Protein AF-S0FZP4-F1 (afdb_monomer_lite)

pLDDT: mean 77.44, std 16.76, range [51.28, 96.88]

Organism: NCBI:txid1286635

Sequence (66 aa):
MTKIGRNQPCPCGSGEKYKKCCLNKPKSDSLPEKKRDELDVLKGLEGENDLIDRLNELKKERENYA

Secondary structure (DSSP, 8-state):
-----TTSBPTTS-SSBGGGTTTTSPPGGGS-TTHHHHHHHHH------HHHHHHHHHHHHHHHT-

Radius of gyration: 25.16 Å; chains: 1; bounding box: 50×30×63 Å

Structure (mmCIF, N/CA/C/O backbone):
data_AF-S0FZP4-F1
#
_entry.id   AF-S0FZP4-F1
#
loop_
_atom_site.group_PDB
_atom_site.id
_atom_site.type_symbol
_atom_site.label_atom_id
_atom_site.label_alt_id
_atom_site.label_comp_id
_atom_site.label_asym_id
_atom_site.label_entity_id
_atom_site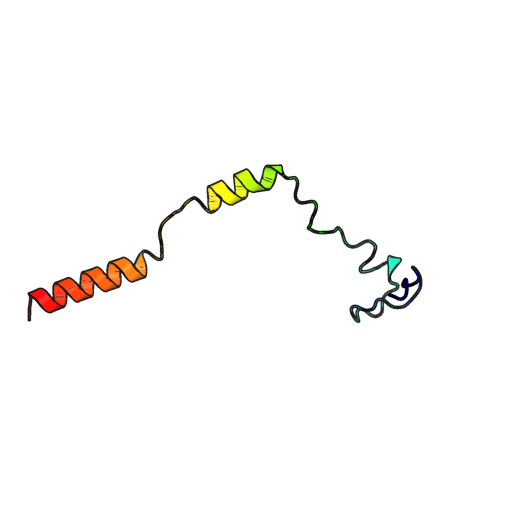.label_seq_id
_atom_site.pdbx_PDB_ins_code
_atom_site.Cartn_x
_atom_site.Cartn_y
_atom_site.Cartn_z
_atom_site.occupancy
_atom_site.B_iso_or_equiv
_atom_site.auth_seq_id
_atom_site.auth_comp_id
_atom_site.auth_asym_id
_atom_site.auth_atom_id
_atom_site.pdbx_PDB_model_num
ATOM 1 N N . MET A 1 1 ? -24.062 -5.608 -0.959 1.00 58.84 1 MET A N 1
ATOM 2 C CA . MET A 1 1 ? -22.709 -5.528 -0.363 1.00 58.84 1 MET A CA 1
ATOM 3 C C . MET A 1 1 ? -22.829 -5.477 1.149 1.00 58.84 1 MET A C 1
ATOM 5 O O . MET A 1 1 ? -23.336 -4.501 1.689 1.00 58.84 1 MET A O 1
ATOM 9 N N . THR A 1 2 ? -22.421 -6.542 1.829 1.00 73.69 2 THR A N 1
ATOM 10 C CA . THR A 1 2 ? -22.425 -6.638 3.291 1.00 73.69 2 THR A CA 1
ATOM 11 C C . THR A 1 2 ? -21.396 -5.653 3.849 1.00 73.69 2 THR A C 1
ATOM 13 O O . THR A 1 2 ? -20.209 -5.764 3.550 1.00 73.69 2 THR A O 1
ATOM 16 N N . LYS A 1 3 ? -21.826 -4.651 4.625 1.00 82.56 3 LYS A N 1
ATOM 17 C CA . LYS A 1 3 ? -20.893 -3.760 5.331 1.00 82.56 3 LYS A CA 1
ATOM 18 C C . LYS A 1 3 ? -20.116 -4.593 6.349 1.00 82.56 3 LYS A C 1
ATOM 20 O O . LYS A 1 3 ? -20.701 -5.110 7.297 1.00 82.56 3 LYS A O 1
ATOM 25 N N . ILE A 1 4 ? -18.808 -4.721 6.159 1.00 89.88 4 ILE A N 1
ATOM 26 C CA . ILE A 1 4 ? -17.951 -5.422 7.111 1.00 89.88 4 ILE A CA 1
ATOM 27 C C . ILE A 1 4 ? -17.804 -4.616 8.409 1.00 89.88 4 ILE A C 1
ATOM 29 O O . ILE A 1 4 ? -17.549 -3.410 8.399 1.00 89.88 4 ILE A O 1
ATOM 33 N N . GLY A 1 5 ? -17.978 -5.281 9.551 1.00 95.62 5 GLY A N 1
ATOM 34 C CA . GLY A 1 5 ? -17.823 -4.653 10.861 1.00 95.62 5 GLY A CA 1
ATOM 35 C C . GLY A 1 5 ? -16.357 -4.347 11.185 1.00 95.62 5 GLY A C 1
ATOM 36 O O . GLY A 1 5 ? -15.475 -5.168 10.960 1.00 95.62 5 GLY A O 1
ATOM 37 N N . ARG A 1 6 ? -16.080 -3.194 11.812 1.00 96.19 6 ARG A N 1
ATOM 38 C CA . ARG A 1 6 ? -14.714 -2.741 12.177 1.00 96.19 6 ARG A CA 1
ATOM 39 C C . ARG A 1 6 ? -13.904 -3.761 12.997 1.00 96.19 6 ARG A C 1
ATOM 41 O O . ARG A 1 6 ? -12.681 -3.782 12.909 1.00 96.19 6 ARG A O 1
ATOM 48 N N . ASN A 1 7 ? -14.562 -4.581 13.814 1.00 96.44 7 ASN A N 1
ATOM 49 C CA . ASN A 1 7 ? -13.909 -5.577 14.673 1.00 96.44 7 ASN A CA 1
ATOM 50 C C . ASN A 1 7 ? -13.868 -6.997 14.076 1.00 96.44 7 ASN A C 1
ATOM 52 O O . ASN A 1 7 ? -13.295 -7.872 14.719 1.00 96.44 7 ASN A O 1
ATOM 56 N N . GLN A 1 8 ? -14.467 -7.227 12.904 1.00 96.69 8 GLN A N 1
ATOM 57 C CA . GLN A 1 8 ? -14.469 -8.530 12.225 1.00 96.69 8 GLN A CA 1
ATOM 58 C C . GLN A 1 8 ? -13.086 -8.853 11.637 1.00 96.69 8 GLN A C 1
ATOM 60 O O . GLN A 1 8 ? -12.312 -7.915 11.410 1.00 96.69 8 GLN A O 1
ATOM 65 N N . PRO A 1 9 ? -12.756 -10.137 11.395 1.00 96.62 9 PRO A N 1
ATOM 66 C CA . PRO A 1 9 ? -11.540 -10.510 10.677 1.00 96.62 9 PRO A CA 1
ATOM 67 C C . PRO A 1 9 ? -11.492 -9.842 9.299 1.00 96.62 9 PRO A C 1
ATOM 69 O O . PRO A 1 9 ? -12.511 -9.672 8.630 1.00 96.62 9 PRO A O 1
ATOM 72 N N . CYS A 1 10 ? -10.300 -9.413 8.896 1.00 96.25 10 CYS A N 1
ATOM 73 C CA . CYS A 1 10 ? -10.095 -8.688 7.654 1.00 96.25 10 CYS A CA 1
ATOM 74 C C . CYS A 1 10 ? -10.236 -9.633 6.442 1.00 96.25 10 CYS A C 1
ATOM 76 O O . CYS A 1 10 ? -9.595 -10.685 6.421 1.00 96.25 10 CYS A O 1
ATOM 78 N N . PRO A 1 11 ? -10.998 -9.260 5.396 1.00 94.50 11 PRO A N 1
ATOM 79 C CA . PRO A 1 11 ? -11.282 -10.137 4.261 1.00 94.50 11 PRO A CA 1
ATOM 80 C C . PRO A 1 11 ? -10.085 -10.275 3.311 1.00 94.50 11 PRO A C 1
ATOM 82 O O . PRO A 1 11 ? -10.149 -11.050 2.367 1.00 94.50 11 PRO A O 1
ATOM 85 N N . CYS A 1 12 ? -8.984 -9.553 3.556 1.00 94.56 12 CYS A N 1
ATOM 86 C CA . CYS A 1 12 ? -7.722 -9.735 2.838 1.00 94.56 12 CYS A CA 1
ATOM 87 C C . CYS A 1 12 ? -6.922 -10.964 3.305 1.00 94.56 12 CYS A C 1
ATOM 89 O O . CYS A 1 12 ? -5.857 -11.225 2.755 1.00 94.56 12 CYS A O 1
ATOM 91 N N . GLY A 1 13 ? -7.390 -11.682 4.333 1.00 93.88 13 GLY A N 1
ATOM 92 C CA . GLY A 1 13 ? -6.725 -12.885 4.836 1.00 93.88 13 GLY A CA 1
ATOM 93 C C . GLY A 1 13 ? -5.575 -12.630 5.814 1.00 93.88 13 GLY A C 1
ATOM 94 O O . GLY A 1 13 ? -4.875 -13.570 6.167 1.00 93.88 13 GLY A O 1
ATOM 95 N N . SER A 1 14 ? -5.384 -11.400 6.306 1.00 95.06 14 SER A N 1
ATOM 96 C CA . SER A 1 14 ? -4.297 -11.096 7.254 1.00 95.06 14 SER A CA 1
ATOM 97 C C . SER A 1 14 ? -4.484 -11.694 8.654 1.00 95.06 14 SER A C 1
ATOM 99 O O . SER A 1 14 ? -3.561 -11.662 9.461 1.00 95.06 14 SER A O 1
ATOM 101 N N . GLY A 1 15 ? -5.690 -12.168 8.987 1.00 94.31 15 GLY A N 1
ATOM 102 C CA . GLY A 1 15 ? -6.049 -12.615 10.340 1.00 94.31 15 GLY A CA 1
ATOM 103 C C . GLY A 1 15 ? -6.275 -11.477 11.348 1.00 94.31 15 GLY A C 1
ATOM 104 O O . GLY A 1 15 ? -6.733 -11.715 12.464 1.00 94.31 15 GLY A O 1
ATOM 105 N N . GLU A 1 16 ? -6.022 -10.224 10.969 1.00 95.88 16 GLU A N 1
ATOM 106 C CA . GLU A 1 16 ? -6.230 -9.062 11.833 1.00 95.88 16 GLU A CA 1
ATOM 107 C C . GLU A 1 16 ? -7.682 -8.558 11.808 1.00 95.88 16 GLU A C 1
ATOM 109 O O . GLU A 1 16 ? -8.449 -8.836 10.887 1.00 95.88 16 GLU A O 1
ATOM 114 N N . LYS A 1 17 ? -8.070 -7.733 12.791 1.00 96.88 17 LYS A N 1
ATOM 115 C CA . LYS A 1 17 ? -9.362 -7.019 12.760 1.00 96.88 17 LYS A CA 1
ATOM 116 C C . LYS A 1 17 ? -9.373 -6.006 11.612 1.00 96.88 17 LYS A C 1
ATOM 118 O O . LYS A 1 17 ? -8.402 -5.271 11.450 1.00 96.88 17 LYS A O 1
ATOM 123 N N . TYR A 1 18 ? -10.495 -5.859 10.906 1.00 95.94 18 TYR A N 1
ATOM 124 C CA . TYR A 1 18 ? -10.637 -4.943 9.765 1.00 95.94 18 TYR A CA 1
ATOM 125 C C . TYR A 1 18 ? -10.158 -3.514 10.080 1.00 95.94 18 TYR A C 1
ATOM 127 O O . TYR A 1 18 ? -9.428 -2.917 9.290 1.00 95.94 18 TYR A O 1
ATOM 135 N N . LYS A 1 19 ? -10.463 -2.998 11.282 1.00 95.44 19 LYS A N 1
ATOM 136 C CA . LYS A 1 19 ? -10.005 -1.678 11.750 1.00 95.44 19 LYS A CA 1
ATOM 137 C C . LYS A 1 19 ? -8.495 -1.526 11.924 1.00 95.44 19 LYS A C 1
ATOM 139 O O . LYS A 1 19 ? -8.021 -0.404 11.919 1.00 95.44 19 LYS A O 1
ATOM 144 N N . LYS A 1 20 ? -7.766 -2.618 12.157 1.00 95.38 20 LYS A N 1
ATOM 145 C CA . LYS A 1 20 ? -6.305 -2.618 12.325 1.00 95.38 20 LYS A CA 1
ATOM 146 C C . LYS A 1 20 ? -5.566 -2.923 11.020 1.00 95.38 20 LYS A C 1
ATOM 148 O O . LYS A 1 20 ? -4.365 -2.725 10.963 1.00 95.38 20 LYS A O 1
ATOM 153 N N . CYS A 1 21 ? -6.291 -3.357 9.992 1.00 94.81 21 CYS A N 1
ATOM 154 C CA . CYS A 1 21 ? -5.744 -3.737 8.701 1.00 94.81 21 CYS A CA 1
ATOM 155 C C . CYS A 1 21 ? -6.254 -2.775 7.612 1.00 94.81 21 CYS A C 1
ATOM 157 O O . CYS A 1 21 ? -5.967 -1.579 7.655 1.00 94.81 21 CYS A O 1
ATOM 159 N N . CYS A 1 22 ? -7.053 -3.258 6.657 1.00 93.44 22 CYS A N 1
ATOM 160 C CA . CYS A 1 22 ? -7.468 -2.507 5.468 1.00 93.44 22 CYS A CA 1
ATOM 161 C C . CYS A 1 22 ? -8.211 -1.188 5.734 1.00 93.44 22 CYS A C 1
A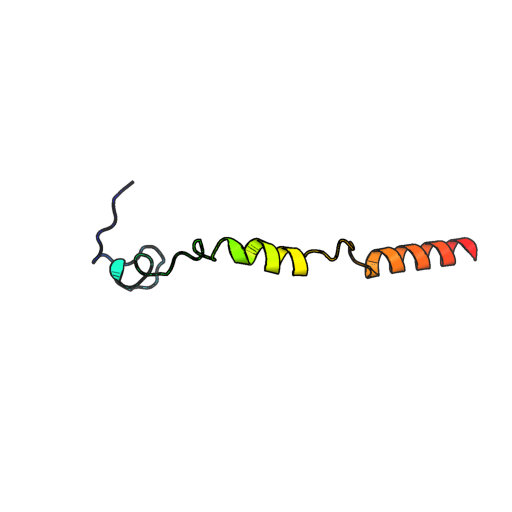TOM 163 O O . CYS A 1 22 ? -8.192 -0.326 4.864 1.00 93.44 22 CYS A O 1
ATOM 165 N N . LEU A 1 23 ? -8.865 -1.007 6.887 1.00 92.44 23 LEU A N 1
ATOM 166 C CA . LEU A 1 23 ? -9.583 0.241 7.178 1.00 92.44 23 LEU A CA 1
ATOM 167 C C . LEU A 1 23 ? -8.648 1.417 7.495 1.00 92.44 23 LEU A C 1
ATOM 169 O O . LEU A 1 23 ? -8.967 2.550 7.152 1.00 92.44 23 LEU A O 1
ATOM 173 N N . ASN A 1 24 ? -7.531 1.144 8.173 1.00 88.56 24 ASN A N 1
ATOM 174 C CA . ASN A 1 24 ? -6.543 2.151 8.571 1.00 88.56 24 ASN A CA 1
ATOM 175 C C . ASN A 1 24 ? -5.333 2.178 7.634 1.00 88.56 24 ASN A C 1
ATOM 177 O O . ASN A 1 24 ? -4.438 3.002 7.820 1.00 88.56 24 ASN A O 1
ATOM 181 N N . LYS A 1 25 ? -5.275 1.277 6.645 1.00 82.94 25 LYS A N 1
ATOM 182 C CA . LYS A 1 25 ? -4.224 1.313 5.636 1.00 82.94 25 LYS A CA 1
ATOM 183 C C . LYS A 1 25 ? -4.354 2.650 4.898 1.00 82.94 25 LYS A C 1
ATOM 185 O O . LYS A 1 25 ? -5.444 2.924 4.385 1.00 82.94 25 LYS A O 1
ATOM 190 N N . PRO A 1 26 ? -3.306 3.496 4.876 1.00 73.88 26 PRO A N 1
ATOM 191 C CA . PRO A 1 26 ? -3.358 4.733 4.117 1.00 73.88 26 PRO A CA 1
ATOM 192 C C . PRO A 1 26 ? -3.688 4.343 2.682 1.00 73.88 26 PRO A C 1
ATOM 194 O O . PRO A 1 26 ? -2.989 3.523 2.082 1.00 73.88 26 PRO A O 1
ATOM 197 N N . LYS A 1 27 ? -4.810 4.848 2.163 1.00 65.19 27 LYS A N 1
ATOM 198 C CA . LYS A 1 27 ? -5.111 4.677 0.749 1.00 65.19 27 LYS A CA 1
ATOM 199 C C . LYS A 1 27 ? -3.962 5.345 0.011 1.00 65.19 27 LYS A C 1
ATOM 201 O O . LYS A 1 27 ? -3.732 6.538 0.176 1.00 65.19 27 LYS A O 1
ATOM 206 N N . SER A 1 28 ? -3.239 4.574 -0.787 1.00 60.44 28 SER A N 1
ATOM 207 C CA . SER A 1 28 ? -2.200 5.085 -1.684 1.00 60.44 28 SER A CA 1
ATOM 208 C C . SER A 1 28 ? -2.742 6.087 -2.713 1.00 60.44 28 SER A C 1
ATOM 210 O O . SER A 1 28 ? -1.968 6.661 -3.467 1.00 60.44 28 SER A O 1
ATOM 212 N N . ASP A 1 29 ? -4.052 6.339 -2.708 1.00 56.44 29 ASP A N 1
ATOM 213 C CA . ASP A 1 29 ? -4.736 7.330 -3.534 1.00 56.44 29 ASP A CA 1
ATOM 214 C C . ASP A 1 29 ? -4.539 8.775 -3.052 1.00 56.44 29 ASP A C 1
ATOM 216 O O . ASP A 1 29 ? -4.933 9.704 -3.747 1.00 56.44 29 ASP A O 1
ATOM 220 N N . SER A 1 30 ? -3.909 8.994 -1.894 1.00 52.81 3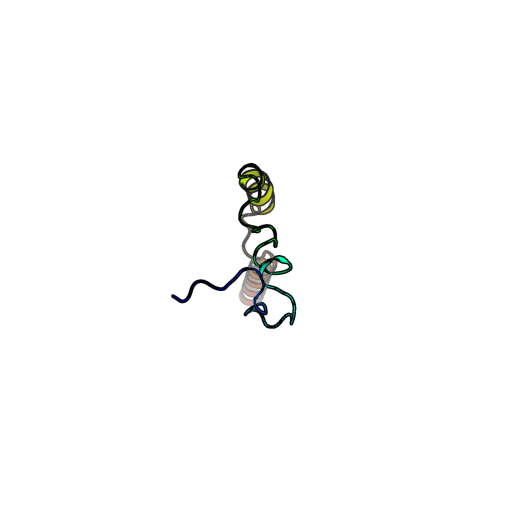0 SER A N 1
ATOM 221 C CA . SER A 1 30 ? -3.442 10.319 -1.473 1.00 52.81 30 SER A CA 1
ATOM 222 C C . SER A 1 30 ? -1.931 10.465 -1.658 1.00 52.81 30 SER A C 1
ATOM 224 O O . SER A 1 30 ? -1.229 10.941 -0.765 1.00 52.81 30 SER A O 1
ATOM 226 N N . LEU A 1 31 ? -1.404 10.060 -2.818 1.00 55.72 31 LEU A N 1
ATOM 227 C CA . LEU A 1 31 ? -0.238 10.771 -3.336 1.00 55.72 31 LEU A CA 1
ATOM 228 C C . LEU A 1 31 ? -0.703 12.220 -3.550 1.00 55.72 31 LEU A C 1
ATOM 230 O O . LEU A 1 31 ? -1.716 12.415 -4.225 1.00 55.72 31 LEU A O 1
ATOM 234 N N . PRO A 1 32 ? -0.052 13.231 -2.946 1.00 51.38 32 PRO A N 1
ATOM 235 C CA . PRO A 1 32 ? -0.405 14.616 -3.227 1.00 51.38 32 PRO A CA 1
ATOM 236 C C . PRO A 1 32 ? -0.366 14.808 -4.745 1.00 51.38 32 PRO A C 1
ATOM 238 O O . PRO A 1 32 ? 0.600 14.383 -5.378 1.00 51.38 32 PRO A O 1
ATOM 241 N N . GLU A 1 33 ? -1.404 15.417 -5.329 1.00 57.41 33 GLU A N 1
ATOM 242 C CA . GLU A 1 33 ? -1.539 15.595 -6.789 1.00 57.41 33 GLU A CA 1
ATOM 243 C C . GLU A 1 33 ? -0.266 16.181 -7.429 1.00 57.41 33 GLU A C 1
ATOM 245 O O . GLU A 1 33 ? 0.074 15.843 -8.557 1.00 57.41 33 GLU A O 1
ATOM 250 N N . LYS A 1 34 ? 0.508 16.943 -6.646 1.00 55.66 34 LYS A N 1
ATOM 251 C CA . LYS A 1 34 ? 1.810 17.536 -6.988 1.00 55.66 34 LYS A CA 1
ATOM 252 C C . LYS A 1 34 ? 2.965 16.552 -7.236 1.00 55.66 34 LYS A C 1
ATOM 254 O O . LYS A 1 34 ? 4.044 16.991 -7.605 1.00 55.66 34 LYS A O 1
ATOM 259 N N . LYS A 1 35 ? 2.789 15.243 -7.019 1.00 53.06 35 LYS A N 1
ATOM 260 C CA . LYS A 1 35 ? 3.771 14.217 -7.424 1.00 53.06 35 LYS A CA 1
ATOM 261 C C . LYS A 1 35 ? 3.514 13.646 -8.816 1.00 53.06 35 LYS A C 1
ATOM 263 O O . LYS A 1 35 ? 4.296 12.814 -9.263 1.00 53.06 35 LYS A O 1
ATOM 268 N N . ARG A 1 36 ? 2.436 14.0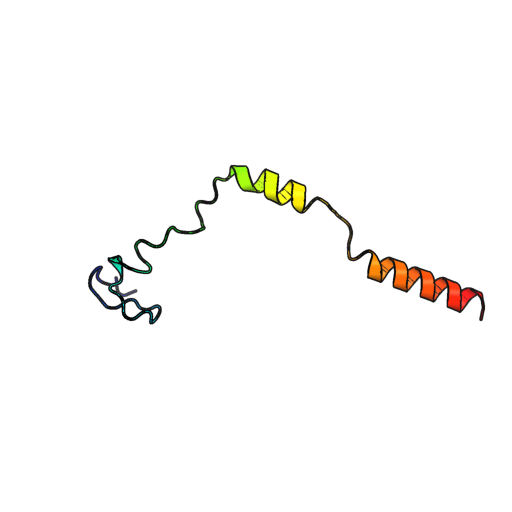62 -9.491 1.00 56.16 36 ARG A N 1
ATOM 269 C CA . ARG A 1 36 ? 2.234 13.731 -10.907 1.00 56.16 36 ARG A CA 1
ATOM 270 C C . ARG A 1 36 ? 3.271 14.452 -11.760 1.00 56.16 36 ARG A C 1
ATOM 272 O O . ARG A 1 36 ? 3.966 13.781 -12.499 1.00 56.16 36 ARG A O 1
ATOM 279 N N . ASP A 1 37 ? 3.511 15.734 -11.497 1.00 58.12 37 ASP A N 1
ATOM 280 C CA . ASP A 1 37 ? 4.502 16.521 -12.241 1.00 58.12 37 ASP A CA 1
ATOM 281 C C . ASP A 1 37 ? 5.937 15.978 -12.080 1.00 58.12 37 ASP A C 1
ATOM 283 O O . ASP A 1 37 ? 6.662 15.841 -13.056 1.00 58.12 37 ASP A O 1
ATOM 287 N N . GLU A 1 38 ? 6.353 15.587 -10.869 1.00 60.09 38 GLU A N 1
ATOM 288 C CA . GLU A 1 38 ? 7.691 15.006 -10.638 1.00 60.09 38 GLU A CA 1
ATOM 289 C C . GLU A 1 38 ? 7.830 13.587 -11.230 1.00 60.09 38 GLU A C 1
ATOM 291 O O . GLU A 1 38 ? 8.894 13.214 -11.725 1.00 60.09 38 GLU A O 1
ATOM 296 N N . LEU A 1 39 ? 6.747 12.797 -11.228 1.00 59.56 39 LEU A N 1
ATOM 297 C CA . LEU A 1 39 ? 6.712 11.472 -11.857 1.00 59.56 39 LEU A CA 1
ATOM 298 C C . LEU A 1 39 ? 6.651 11.561 -13.391 1.00 59.56 39 LEU A C 1
ATOM 300 O O . LEU A 1 39 ? 7.190 10.683 -14.064 1.00 59.56 39 LEU A O 1
ATOM 304 N N . ASP A 1 40 ? 6.036 12.611 -13.931 1.00 54.97 40 ASP A N 1
ATOM 305 C CA . ASP A 1 40 ? 5.946 12.894 -15.364 1.00 54.97 40 ASP A CA 1
ATOM 306 C C . ASP A 1 40 ? 7.258 13.483 -15.905 1.00 54.97 40 ASP A C 1
ATOM 308 O O . ASP A 1 40 ? 7.662 13.126 -17.007 1.00 54.97 40 ASP A O 1
ATOM 312 N N . VAL A 1 41 ? 8.015 14.253 -15.110 1.00 61.72 41 VAL A N 1
ATOM 313 C CA . VAL A 1 41 ? 9.396 14.657 -15.455 1.00 61.72 41 VAL A CA 1
ATOM 314 C C . VAL A 1 41 ? 10.330 13.443 -15.545 1.00 61.72 41 VAL A C 1
ATOM 316 O O . VAL A 1 41 ? 11.179 13.389 -16.431 1.00 61.72 41 VAL A O 1
ATOM 319 N N . LEU A 1 42 ? 10.152 12.427 -14.692 1.00 60.97 42 LEU A N 1
ATOM 320 C CA . LEU A 1 42 ? 10.931 11.182 -14.765 1.00 60.97 42 LEU A CA 1
ATOM 321 C C . LEU A 1 42 ? 10.527 10.284 -15.950 1.00 60.97 42 LEU A C 1
ATOM 323 O O . LEU A 1 42 ? 11.334 9.492 -16.432 1.00 60.97 42 LEU A O 1
ATOM 327 N N . LYS A 1 43 ? 9.274 10.398 -16.405 1.00 60.53 43 LYS A N 1
ATOM 328 C CA . LYS A 1 43 ? 8.718 9.694 -17.573 1.00 60.53 43 LYS A CA 1
ATOM 329 C C . LYS A 1 43 ? 8.868 10.474 -18.884 1.00 60.53 43 LYS A C 1
ATOM 331 O O . LYS A 1 43 ? 8.515 9.942 -19.928 1.00 60.53 43 LYS A O 1
ATOM 336 N N . GLY A 1 44 ? 9.425 11.684 -18.843 1.00 51.28 44 GLY A N 1
ATOM 337 C CA . GLY A 1 44 ? 9.710 12.539 -19.999 1.00 51.28 44 GLY A CA 1
ATOM 338 C C . GLY A 1 44 ? 10.937 12.127 -20.819 1.00 51.28 44 GLY A C 1
ATOM 339 O O . GLY A 1 44 ? 11.495 12.951 -21.536 1.00 51.28 44 GLY A O 1
ATOM 340 N N . LEU A 1 45 ? 11.373 10.871 -20.721 1.00 55.78 45 LEU A N 1
ATOM 341 C CA . LEU A 1 45 ? 12.213 10.254 -21.742 1.00 55.78 45 LEU A CA 1
ATOM 342 C C . LEU A 1 45 ? 11.276 9.535 -22.713 1.00 55.78 45 LEU A C 1
ATOM 344 O O . LEU A 1 45 ? 11.093 8.321 -22.642 1.00 55.78 45 LEU A O 1
ATOM 348 N N . GLU A 1 46 ? 10.639 10.305 -23.595 1.00 54.81 46 GLU A N 1
ATOM 349 C CA . GLU A 1 46 ? 10.082 9.762 -24.831 1.00 54.81 46 GLU A CA 1
ATOM 350 C C . GLU A 1 46 ? 11.251 9.195 -25.646 1.00 54.81 46 GLU A C 1
ATOM 352 O O . GLU A 1 46 ? 11.970 9.905 -26.342 1.00 54.81 46 GLU A O 1
ATOM 357 N N . GLY A 1 47 ? 11.490 7.904 -25.460 1.00 54.62 47 GLY A N 1
ATOM 358 C CA . GLY A 1 47 ? 12.518 7.132 -26.132 1.00 54.62 47 GLY A CA 1
ATOM 359 C C . GLY A 1 47 ? 12.163 5.670 -25.959 1.00 54.62 47 GLY A C 1
ATOM 360 O O . GLY A 1 47 ? 12.573 5.024 -24.994 1.00 54.62 47 GLY A O 1
ATOM 361 N N . GLU A 1 48 ? 11.310 5.171 -26.849 1.00 57.97 48 GLU A N 1
ATOM 362 C CA . GLU A 1 48 ? 11.071 3.743 -26.995 1.00 57.97 48 GLU A CA 1
ATOM 363 C C . GLU A 1 48 ? 12.425 3.036 -27.117 1.00 57.97 48 GLU A C 1
ATOM 365 O O . GLU A 1 48 ? 13.187 3.322 -28.024 1.00 57.97 48 GLU A O 1
ATOM 370 N N . ASN A 1 49 ? 12.739 2.163 -26.155 1.00 63.84 49 ASN A N 1
ATOM 371 C CA . ASN A 1 49 ? 13.843 1.197 -26.162 1.00 63.84 49 ASN A CA 1
ATOM 372 C C . ASN A 1 49 ? 14.970 1.458 -27.188 1.00 63.84 49 ASN A C 1
ATOM 374 O O . ASN A 1 49 ? 15.042 0.770 -28.205 1.00 63.84 49 ASN A O 1
ATOM 378 N N . ASP A 1 50 ? 15.912 2.341 -26.847 1.00 69.00 50 ASP A N 1
ATOM 379 C CA . ASP A 1 50 ? 17.150 2.650 -27.595 1.00 69.00 50 ASP A CA 1
ATOM 380 C C . ASP A 1 50 ? 17.878 1.401 -28.147 1.00 69.00 50 ASP A C 1
ATOM 382 O O . ASP A 1 50 ? 18.453 1.391 -29.236 1.00 69.00 50 ASP A O 1
ATOM 386 N N . LEU A 1 51 ? 17.787 0.277 -27.426 1.00 78.75 51 LEU A N 1
ATOM 387 C CA . LEU A 1 51 ? 18.354 -0.998 -27.854 1.00 78.75 51 LEU A CA 1
ATOM 388 C C . LEU A 1 51 ? 17.678 -1.585 -29.105 1.00 78.75 51 LEU A C 1
ATOM 390 O O . LEU A 1 51 ? 18.365 -2.206 -29.912 1.00 78.75 51 LEU A O 1
ATOM 394 N N . ILE A 1 52 ? 16.359 -1.437 -29.256 1.00 84.69 52 ILE A N 1
ATOM 395 C CA . ILE A 1 52 ? 15.601 -1.939 -30.413 1.00 84.69 52 ILE A CA 1
ATOM 396 C C . ILE A 1 52 ? 15.976 -1.139 -31.656 1.00 84.69 52 ILE A C 1
ATOM 398 O O . ILE A 1 52 ? 16.257 -1.740 -32.694 1.00 84.69 52 ILE A O 1
ATOM 402 N N . ASP A 1 53 ? 16.054 0.183 -31.533 1.00 82.38 53 ASP A N 1
ATOM 403 C CA . ASP A 1 53 ? 16.461 1.061 -32.628 1.00 82.38 53 ASP A CA 1
ATOM 404 C C . ASP A 1 53 ? 17.885 0.750 -33.074 1.00 82.38 53 ASP A C 1
ATOM 406 O O . ASP A 1 53 ? 18.119 0.475 -34.254 1.00 82.38 53 ASP A O 1
ATOM 410 N N . ARG A 1 54 ? 18.810 0.597 -32.122 1.00 85.81 54 ARG A N 1
ATOM 411 C CA . ARG A 1 54 ? 20.184 0.190 -32.420 1.00 85.81 54 ARG A CA 1
ATOM 412 C C . ARG A 1 54 ? 20.280 -1.203 -33.051 1.00 85.81 54 ARG A C 1
ATOM 414 O O . ARG A 1 54 ? 21.096 -1.431 -33.942 1.00 85.81 54 ARG A O 1
ATOM 421 N N . LEU A 1 55 ? 19.445 -2.155 -32.626 1.00 91.00 55 LEU A N 1
ATOM 422 C CA . LEU A 1 55 ? 19.364 -3.485 -33.246 1.00 91.00 55 LEU A CA 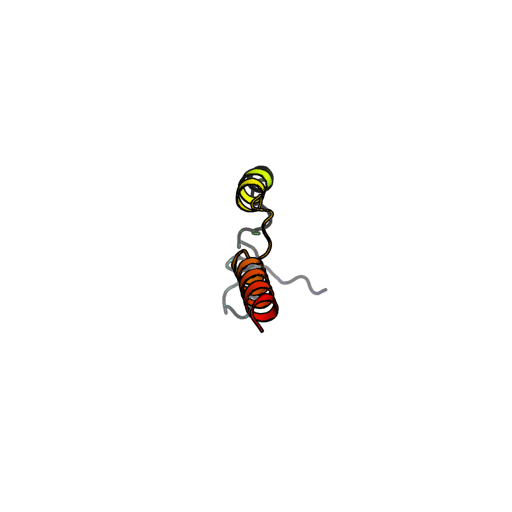1
ATOM 423 C C . LEU A 1 55 ? 18.860 -3.410 -34.689 1.00 91.00 55 LEU A C 1
ATOM 425 O O . LEU A 1 55 ? 19.316 -4.178 -35.537 1.00 91.00 55 LEU A O 1
ATOM 429 N N . ASN A 1 56 ? 17.915 -2.514 -34.965 1.00 90.00 56 ASN A N 1
ATOM 430 C CA . ASN A 1 56 ? 17.369 -2.309 -36.299 1.00 90.00 56 ASN A CA 1
ATOM 431 C C . ASN A 1 56 ? 18.388 -1.633 -37.223 1.00 90.00 56 ASN A C 1
ATOM 433 O O . ASN A 1 56 ? 18.515 -2.041 -38.376 1.00 90.00 56 ASN A O 1
ATOM 437 N N . GLU A 1 57 ? 19.153 -0.663 -36.725 1.00 91.75 57 GLU A N 1
ATOM 438 C CA . GLU A 1 57 ? 20.254 -0.033 -37.462 1.00 91.75 57 GLU A CA 1
ATOM 439 C C . GLU A 1 57 ? 21.346 -1.046 -37.832 1.00 91.75 57 GLU A C 1
ATOM 441 O O . GLU A 1 57 ? 21.672 -1.188 -39.010 1.00 91.75 57 GLU A O 1
ATOM 446 N N . LEU A 1 58 ? 21.821 -1.850 -36.873 1.00 92.62 58 LEU A N 1
ATOM 447 C CA . LEU A 1 58 ? 22.834 -2.885 -37.128 1.00 92.62 58 LEU A CA 1
ATOM 448 C C . LEU A 1 58 ? 22.371 -3.938 -38.146 1.00 92.62 58 LEU A C 1
ATOM 450 O O . LEU A 1 58 ? 23.165 -4.447 -38.940 1.00 92.62 58 LEU A O 1
ATOM 454 N N . LYS A 1 59 ? 21.079 -4.288 -38.134 1.00 94.19 59 LYS A N 1
ATOM 455 C CA . LYS A 1 59 ? 20.506 -5.206 -39.128 1.00 94.19 59 LYS A CA 1
ATOM 456 C C . LYS A 1 59 ? 20.517 -4.600 -40.530 1.00 94.19 59 LYS A C 1
ATOM 458 O O . LYS A 1 59 ? 20.921 -5.296 -41.456 1.00 94.19 59 LYS A O 1
ATOM 463 N N . LYS A 1 60 ? 20.130 -3.326 -40.669 1.00 91.62 60 LYS A N 1
ATOM 464 C CA . LYS A 1 60 ? 20.159 -2.603 -41.952 1.00 91.62 60 LYS A CA 1
ATOM 465 C C . LYS A 1 60 ? 21.574 -2.510 -42.512 1.00 91.62 60 LYS A C 1
ATOM 467 O O . LYS A 1 60 ? 21.780 -2.750 -43.695 1.00 91.62 60 LYS A O 1
ATOM 472 N N . GLU A 1 61 ? 22.557 -2.203 -41.668 1.00 89.94 61 GLU A N 1
ATOM 473 C CA . GLU A 1 61 ? 23.959 -2.170 -42.092 1.00 89.94 61 GLU A CA 1
ATOM 474 C C . GLU A 1 61 ? 24.403 -3.530 -42.629 1.00 89.94 61 GLU A C 1
ATOM 476 O O . GLU A 1 61 ? 24.953 -3.604 -43.723 1.00 89.94 61 GLU A O 1
ATOM 481 N N . ARG A 1 62 ? 24.098 -4.619 -41.915 1.00 88.12 62 ARG A N 1
ATOM 482 C CA . ARG A 1 62 ? 24.461 -5.976 -42.345 1.00 88.12 62 ARG A CA 1
ATOM 483 C C . ARG A 1 62 ? 23.852 -6.363 -43.697 1.00 88.12 62 ARG A C 1
ATOM 485 O O . ARG A 1 62 ? 24.498 -7.084 -44.447 1.00 88.12 62 ARG A O 1
ATOM 492 N N . GLU A 1 63 ? 22.634 -5.919 -43.996 1.00 88.38 63 GLU A N 1
ATOM 493 C CA . GLU A 1 63 ? 21.973 -6.169 -45.285 1.00 88.38 63 GLU A CA 1
ATOM 494 C C . GLU A 1 63 ? 22.592 -5.362 -46.432 1.00 88.38 63 GLU A C 1
ATOM 496 O O . GLU A 1 63 ? 22.659 -5.860 -47.547 1.00 88.38 63 GLU A O 1
ATOM 501 N N . ASN A 1 64 ? 23.109 -4.159 -46.166 1.00 81.12 64 ASN A N 1
ATOM 502 C CA . ASN A 1 64 ? 23.757 -3.324 -47.185 1.00 81.12 64 ASN A CA 1
ATOM 503 C C . ASN A 1 64 ? 25.139 -3.839 -47.622 1.00 81.12 64 ASN A C 1
ATOM 505 O O . ASN A 1 64 ? 25.639 -3.436 -48.670 1.00 81.12 64 ASN A O 1
ATOM 509 N N . TYR A 1 65 ? 25.770 -4.691 -46.812 1.00 69.12 65 TYR A N 1
ATOM 510 C CA . TYR A 1 65 ? 27.062 -5.315 -47.115 1.00 69.12 65 TYR A CA 1
ATOM 511 C C . TYR A 1 65 ? 26.938 -6.774 -47.601 1.00 69.12 65 TYR A C 1
ATOM 513 O O . TYR A 1 65 ? 27.962 -7.449 -47.727 1.00 69.12 65 TYR A O 1
ATOM 521 N N . ALA A 1 66 ? 25.716 -7.261 -47.848 1.00 63.41 66 ALA A N 1
ATOM 522 C CA . ALA A 1 66 ? 25.417 -8.587 -48.400 1.00 63.41 66 ALA A CA 1
ATOM 523 C C . ALA A 1 66 ? 25.015 -8.491 -49.879 1.00 63.41 66 ALA A C 1
ATOM 525 O O . ALA A 1 66 ? 25.418 -9.399 -50.642 1.00 63.41 66 ALA A O 1
#

InterPro domains:
  IPR004027 SEC-C motif [PF02810] (6-23)

Foldseek 3Di:
DDDDDQQDQPPVPPRHRNVVPVVPPPPPVPPPPVVVVVVVVVVPPPDDPPPVVVVVVVVVVVV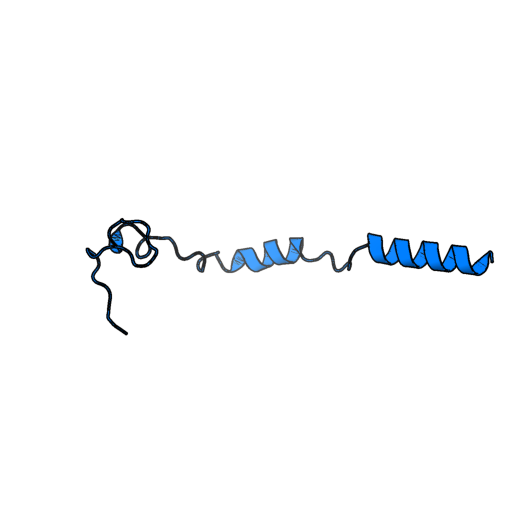VVD